Protein AF-A0A969GL95-F1 (afdb_monomer)

Radius of gyration: 18.03 Å; Cα contacts (8 Å, |Δi|>4): 17; chains: 1; bounding box: 43×14×55 Å

Solvent-accessible surface area (backbone atoms only — not comparable to full-atom values): 4370 Å² total; per-residue (Å²): 130,69,86,79,76,40,73,69,43,50,55,50,54,53,49,54,52,50,52,53,50,50,52,51,47,48,66,42,44,73,78,59,78,46,60,68,77,71,64,47,52,61,59,52,54,48,51,51,53,50,48,54,53,50,51,49,51,68,68,71,67,60,67,90,74,70,69,78,76,83,130

Structure (mmCIF, N/CA/C/O backbone):
data_AF-A0A969GL95-F1
#
_entry.id   AF-A0A969GL95-F1
#
loop_
_atom_site.group_PDB
_atom_site.id
_atom_site.type_symbol
_atom_site.label_atom_id
_atom_site.label_alt_id
_atom_site.label_comp_id
_atom_site.label_asym_id
_atom_site.label_entity_id
_atom_site.label_seq_id
_atom_site.pdbx_PDB_ins_code
_atom_site.Cartn_x
_atom_site.Cartn_y
_atom_site.Cartn_z
_atom_site.occupancy
_atom_site.B_iso_or_equiv
_atom_site.auth_seq_id
_atom_site.auth_comp_id
_atom_site.auth_asym_id
_atom_site.auth_atom_id
_atom_site.pdbx_PDB_model_num
ATOM 1 N N . MET A 1 1 ? 5.902 -10.117 14.461 1.00 55.09 1 MET A N 1
ATOM 2 C CA . MET A 1 1 ? 4.502 -10.135 13.974 1.00 55.09 1 MET A CA 1
ATOM 3 C C . MET A 1 1 ? 3.569 -9.869 15.146 1.00 55.09 1 MET A C 1
ATOM 5 O O . MET A 1 1 ? 3.767 -10.456 16.204 1.00 55.09 1 MET A O 1
ATOM 9 N N . ASN A 1 2 ? 2.627 -8.931 15.010 1.00 54.50 2 ASN A N 1
ATOM 10 C CA . ASN A 1 2 ? 1.894 -8.398 16.161 1.00 54.50 2 ASN A CA 1
ATOM 11 C C . ASN A 1 2 ? 0.808 -9.365 16.679 1.00 54.50 2 ASN A C 1
ATOM 13 O O . ASN A 1 2 ? -0.296 -9.428 16.147 1.00 54.50 2 ASN A O 1
ATOM 17 N N . TRP A 1 3 ? 1.127 -10.103 17.742 1.00 56.66 3 TRP A N 1
ATOM 18 C CA . TRP A 1 3 ? 0.321 -11.206 18.282 1.00 56.66 3 TRP A CA 1
ATOM 19 C C . TRP A 1 3 ? -1.021 -10.774 18.912 1.00 56.66 3 TRP A C 1
ATOM 21 O O . TRP A 1 3 ? -1.980 -11.536 18.904 1.00 56.66 3 TRP A O 1
ATOM 31 N N . ARG A 1 4 ? -1.147 -9.528 19.399 1.00 61.06 4 ARG A N 1
ATOM 32 C CA . ARG A 1 4 ? -2.361 -9.045 20.101 1.00 61.06 4 ARG A CA 1
ATOM 33 C C . ARG A 1 4 ? -3.463 -8.470 19.198 1.00 61.06 4 ARG A C 1
ATOM 35 O O . ARG A 1 4 ? -4.360 -7.814 19.712 1.00 61.06 4 ARG A O 1
ATOM 42 N N . ASN A 1 5 ? -3.392 -8.646 17.874 1.00 66.56 5 ASN A N 1
ATOM 43 C CA . ASN A 1 5 ? -4.363 -8.115 16.897 1.00 66.56 5 ASN A CA 1
ATOM 44 C C . ASN A 1 5 ? -4.798 -6.646 17.145 1.00 66.56 5 ASN A C 1
ATOM 46 O O . ASN A 1 5 ? -5.918 -6.245 16.829 1.00 66.56 5 ASN A O 1
ATOM 50 N N . SER A 1 6 ? -3.913 -5.833 17.730 1.00 75.38 6 SER A N 1
ATOM 51 C CA . SER A 1 6 ? -4.201 -4.437 18.058 1.00 75.38 6 SER A CA 1
ATOM 52 C C . SER A 1 6 ? -4.329 -3.603 16.783 1.00 75.38 6 SER A C 1
ATOM 54 O O . SER A 1 6 ? -3.607 -3.846 15.812 1.00 75.38 6 SER A O 1
ATOM 56 N N . ARG A 1 7 ? -5.204 -2.587 16.804 1.00 74.88 7 ARG A N 1
ATOM 57 C CA . ARG A 1 7 ? -5.382 -1.628 15.699 1.00 74.88 7 ARG A CA 1
ATOM 58 C C . ARG A 1 7 ? -4.054 -0.985 15.288 1.00 74.88 7 ARG A C 1
ATOM 60 O O . ARG A 1 7 ? -3.760 -0.934 14.104 1.00 74.88 7 ARG A O 1
ATOM 67 N N . ALA A 1 8 ? -3.216 -0.581 16.245 1.00 78.06 8 ALA A N 1
ATOM 68 C CA . ALA A 1 8 ? -1.891 -0.024 15.947 1.00 78.06 8 ALA A CA 1
ATOM 69 C C . ALA A 1 8 ? -0.972 -1.053 15.263 1.00 78.06 8 ALA A C 1
ATOM 71 O O . ALA A 1 8 ? -0.286 -0.752 14.293 1.00 78.06 8 ALA A O 1
ATOM 72 N N . GLY A 1 9 ? -1.026 -2.304 15.718 1.00 80.56 9 GLY A N 1
ATOM 73 C CA . GLY A 1 9 ? -0.286 -3.413 15.122 1.00 80.56 9 GLY A CA 1
ATOM 74 C C . GLY A 1 9 ? -0.657 -3.735 13.689 1.00 80.56 9 GLY A C 1
ATOM 75 O O . GLY A 1 9 ? 0.200 -4.128 12.907 1.00 80.56 9 GLY A O 1
ATOM 76 N N . TYR A 1 10 ? -1.939 -3.588 13.370 1.00 82.81 10 TYR A N 1
ATOM 77 C CA . TYR A 1 10 ? -2.440 -3.764 12.019 1.00 82.81 10 TYR A CA 1
ATOM 78 C C . TYR A 1 10 ? -1.810 -2.753 11.069 1.00 82.81 10 TYR A C 1
ATOM 80 O O . TYR A 1 10 ? -1.209 -3.156 10.081 1.00 82.81 10 TYR A O 1
ATOM 88 N N . TRP A 1 11 ? -1.879 -1.465 11.414 1.00 82.06 11 TRP A N 1
ATOM 89 C CA . TRP A 1 11 ? -1.315 -0.395 10.595 1.00 82.06 11 TRP A CA 1
ATOM 90 C C . TRP A 1 11 ? 0.206 -0.496 10.465 1.00 82.06 11 TRP A C 1
ATOM 92 O O . TRP A 1 11 ? 0.727 -0.290 9.375 1.00 82.06 11 TRP A O 1
ATOM 102 N N . ILE A 1 12 ? 0.913 -0.887 11.533 1.00 85.50 12 ILE A N 1
ATOM 103 C CA . ILE A 1 12 ? 2.365 -1.121 11.477 1.00 85.50 12 ILE A CA 1
ATOM 104 C C . ILE A 1 12 ? 2.694 -2.298 10.554 1.00 85.50 12 ILE A C 1
ATOM 106 O O . ILE A 1 12 ? 3.538 -2.154 9.677 1.00 85.50 12 ILE A O 1
ATOM 110 N N . ASN A 1 13 ? 2.024 -3.447 10.707 1.00 85.19 13 ASN A N 1
ATOM 111 C CA . ASN A 1 13 ? 2.234 -4.586 9.806 1.00 85.19 13 ASN A CA 1
ATOM 112 C C . ASN A 1 13 ? 1.937 -4.199 8.351 1.00 85.19 13 ASN A C 1
ATOM 114 O O . ASN A 1 13 ? 2.703 -4.552 7.460 1.00 85.19 13 ASN A O 1
ATOM 118 N N . LEU A 1 14 ? 0.847 -3.463 8.119 1.00 84.44 14 LEU A N 1
ATOM 119 C CA . LEU A 1 14 ? 0.455 -3.009 6.789 1.00 84.44 14 LEU A CA 1
ATOM 120 C C . LEU A 1 14 ? 1.523 -2.091 6.178 1.00 84.44 14 LEU A C 1
ATOM 122 O O . LEU A 1 14 ? 1.930 -2.298 5.039 1.00 84.44 14 LEU A O 1
ATOM 126 N N . GLY A 1 15 ? 2.016 -1.121 6.952 1.00 88.12 15 GLY A N 1
ATOM 127 C CA . GLY A 1 15 ? 3.049 -0.184 6.517 1.00 88.12 15 GLY A CA 1
ATOM 128 C C . GLY A 1 15 ? 4.395 -0.855 6.241 1.00 88.12 15 GLY A C 1
ATOM 129 O O . GLY A 1 15 ? 5.018 -0.562 5.228 1.00 88.12 15 GLY A O 1
ATOM 130 N N . VAL A 1 16 ? 4.829 -1.789 7.094 1.00 88.56 16 VAL A N 1
ATOM 131 C CA . VAL A 1 16 ? 6.094 -2.523 6.901 1.00 88.56 16 VAL A CA 1
ATOM 132 C C . VAL A 1 16 ? 6.049 -3.374 5.634 1.00 88.56 16 VAL A C 1
ATOM 134 O O . VAL A 1 16 ? 7.002 -3.361 4.859 1.00 88.56 16 VAL A O 1
ATOM 137 N N . VAL A 1 17 ? 4.940 -4.081 5.400 1.00 86.75 17 VAL A N 1
ATOM 138 C CA . VAL A 1 17 ? 4.772 -4.880 4.179 1.00 86.75 17 VAL A CA 1
ATOM 139 C C . VAL A 1 17 ? 4.743 -3.974 2.947 1.00 86.75 17 VAL A C 1
ATOM 141 O O . VAL A 1 17 ? 5.475 -4.244 2.002 1.00 86.75 17 VAL A O 1
ATOM 144 N N . ALA A 1 18 ? 3.996 -2.864 2.982 1.00 86.81 18 ALA A N 1
ATOM 145 C CA . ALA A 1 18 ? 3.962 -1.904 1.877 1.00 86.81 18 ALA A CA 1
ATOM 146 C C . ALA A 1 18 ? 5.344 -1.308 1.564 1.00 86.81 18 ALA A C 1
ATOM 148 O O . ALA A 1 18 ? 5.709 -1.181 0.39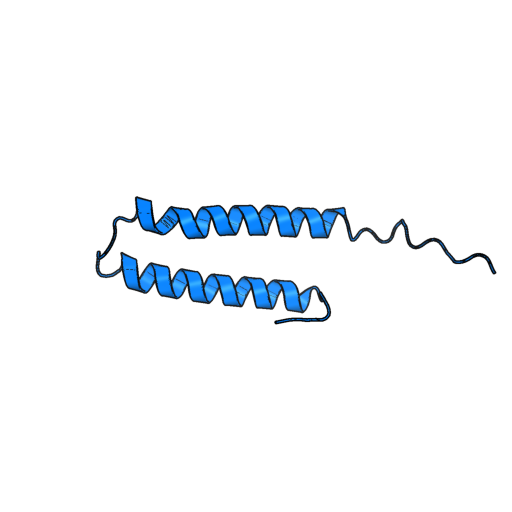9 1.00 86.81 18 ALA A O 1
ATOM 149 N N . ALA A 1 19 ? 6.126 -0.960 2.590 1.00 90.12 19 ALA A N 1
ATOM 150 C CA . ALA A 1 19 ? 7.467 -0.410 2.415 1.00 90.12 19 ALA A CA 1
ATOM 151 C C . ALA A 1 19 ? 8.433 -1.427 1.785 1.00 90.12 19 ALA A C 1
ATOM 153 O O . ALA A 1 19 ? 9.212 -1.064 0.904 1.00 90.12 19 ALA A O 1
ATOM 154 N N . ALA A 1 20 ? 8.368 -2.693 2.209 1.00 87.50 20 ALA A N 1
ATOM 155 C CA . ALA A 1 20 ? 9.165 -3.764 1.617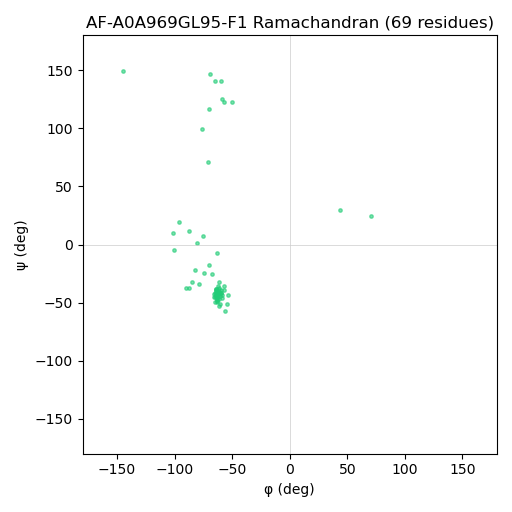 1.00 87.50 20 ALA A CA 1
ATOM 156 C C . ALA A 1 20 ? 8.790 -4.000 0.144 1.00 87.50 20 ALA A C 1
ATOM 158 O O . ALA A 1 20 ? 9.676 -4.101 -0.705 1.00 87.50 20 ALA A O 1
ATOM 159 N N . ASP A 1 21 ? 7.490 -4.027 -0.158 1.00 85.19 21 ASP A N 1
ATOM 160 C CA . ASP A 1 21 ? 6.976 -4.261 -1.509 1.00 85.19 21 ASP A CA 1
ATOM 161 C C . ASP A 1 21 ? 7.357 -3.116 -2.463 1.00 85.19 21 ASP A C 1
ATOM 163 O O . ASP A 1 21 ? 7.913 -3.358 -3.532 1.00 85.19 21 ASP A O 1
ATOM 167 N N . LEU A 1 22 ? 7.193 -1.857 -2.034 1.00 88.50 22 LEU A N 1
ATOM 168 C CA . LEU A 1 22 ? 7.641 -0.672 -2.780 1.00 88.50 22 LEU A CA 1
ATOM 169 C C . LEU A 1 22 ? 9.157 -0.655 -3.001 1.00 88.50 22 LEU A C 1
ATOM 171 O O . LEU A 1 22 ? 9.608 -0.311 -4.092 1.00 88.50 22 LEU A O 1
ATOM 175 N N . GLY A 1 23 ? 9.948 -1.027 -1.991 1.00 88.00 23 GLY A N 1
ATOM 176 C CA . GLY A 1 23 ? 11.405 -1.108 -2.116 1.00 88.00 23 GLY A CA 1
ATOM 177 C C . GLY A 1 23 ? 11.839 -2.127 -3.172 1.00 88.00 23 GLY A C 1
ATOM 178 O O . GLY A 1 23 ? 12.711 -1.832 -3.993 1.00 88.00 23 GLY A O 1
ATOM 179 N N . LEU A 1 24 ? 11.190 -3.293 -3.204 1.00 84.00 24 LEU A N 1
ATOM 180 C CA . LEU A 1 24 ? 11.401 -4.310 -4.235 1.00 84.00 24 LEU A CA 1
ATOM 181 C C . LEU A 1 24 ? 10.992 -3.791 -5.622 1.00 84.00 24 LEU A C 1
ATOM 183 O O . LEU A 1 24 ? 11.778 -3.875 -6.565 1.00 84.00 24 LEU A O 1
ATOM 187 N N . LEU A 1 25 ? 9.792 -3.213 -5.729 1.00 86.81 25 LEU A N 1
ATOM 188 C CA . LEU A 1 25 ? 9.241 -2.645 -6.961 1.00 86.81 25 LE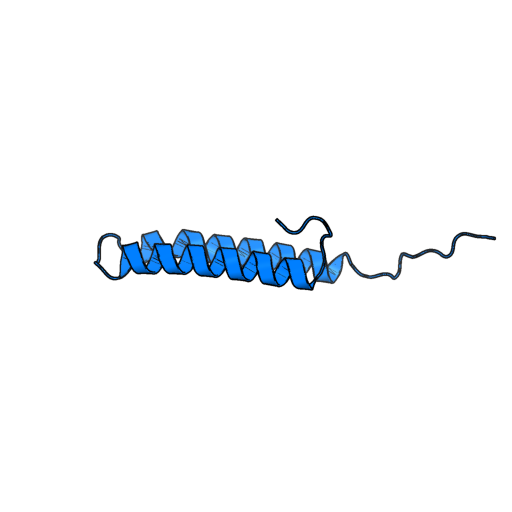U A CA 1
ATOM 189 C C . LEU A 1 25 ? 10.181 -1.608 -7.575 1.00 86.81 25 LEU A C 1
ATOM 191 O O . LEU A 1 25 ? 10.519 -1.699 -8.751 1.00 86.81 25 LEU A O 1
ATOM 195 N N . LEU A 1 26 ? 10.632 -0.642 -6.772 1.00 89.25 26 LEU A N 1
ATOM 196 C CA . LEU A 1 26 ? 11.558 0.398 -7.212 1.00 89.25 26 LEU A CA 1
ATOM 197 C C . LEU A 1 26 ? 12.888 -0.213 -7.652 1.00 89.25 26 LEU A C 1
ATOM 199 O O . LEU A 1 26 ? 13.406 0.150 -8.702 1.00 89.25 26 LEU A O 1
ATOM 203 N N . THR A 1 27 ? 13.413 -1.184 -6.906 1.00 86.56 27 THR A N 1
ATOM 204 C CA . THR A 1 27 ? 14.673 -1.853 -7.262 1.00 86.56 27 THR A CA 1
ATOM 205 C C . THR A 1 27 ? 14.583 -2.583 -8.604 1.00 86.56 27 THR A C 1
ATOM 207 O O . THR A 1 27 ? 15.573 -2.640 -9.326 1.00 86.56 27 THR A O 1
ATOM 210 N N . LEU A 1 28 ? 13.411 -3.113 -8.960 1.00 84.62 28 LEU A N 1
ATOM 211 C CA . LEU A 1 28 ? 13.215 -3.877 -10.192 1.00 84.62 28 LEU A CA 1
ATOM 212 C C . LEU A 1 28 ? 12.809 -2.998 -11.391 1.00 84.62 28 LEU A C 1
ATOM 214 O O . LEU A 1 28 ? 13.269 -3.225 -12.511 1.00 84.62 28 LEU A O 1
ATOM 218 N N . LEU A 1 29 ? 11.977 -1.973 -11.172 1.00 83.50 29 LEU A N 1
ATOM 219 C CA . LEU A 1 29 ? 11.446 -1.117 -12.242 1.00 83.50 29 LEU A CA 1
ATOM 220 C C . LEU A 1 29 ? 12.343 0.068 -12.586 1.00 83.50 29 LEU A C 1
ATOM 222 O O . LEU A 1 29 ? 12.445 0.411 -13.762 1.00 83.50 29 LEU A O 1
ATOM 226 N N . LEU A 1 30 ? 12.994 0.701 -11.605 1.00 83.31 30 LEU A N 1
ATOM 227 C CA . LEU A 1 30 ? 13.837 1.877 -11.857 1.00 83.31 30 LEU A CA 1
ATOM 228 C C . LEU A 1 30 ? 15.021 1.583 -12.804 1.00 83.31 30 LEU A C 1
ATOM 230 O O . LEU A 1 30 ? 15.283 2.409 -13.676 1.00 83.31 30 LEU A O 1
ATOM 234 N N . PRO A 1 31 ? 15.702 0.420 -12.714 1.00 85.88 31 PRO A N 1
ATOM 235 C CA . PRO A 1 31 ? 16.713 0.030 -13.692 1.00 85.88 31 PRO A CA 1
ATOM 236 C C . PRO A 1 31 ? 16.132 -0.567 -14.986 1.00 85.88 31 PRO A C 1
ATOM 238 O O . PRO A 1 31 ? 16.898 -0.950 -15.865 1.00 85.88 31 PRO A O 1
ATOM 241 N N . GLY A 1 32 ? 14.803 -0.663 -15.124 1.00 84.56 32 GLY A N 1
ATOM 242 C CA . GLY A 1 32 ? 14.152 -1.205 -16.319 1.00 84.56 32 GLY A CA 1
ATOM 243 C C . GLY A 1 32 ? 14.314 -2.717 -16.491 1.00 84.56 32 GLY A C 1
ATOM 244 O O . GLY A 1 32 ? 14.224 -3.212 -17.611 1.00 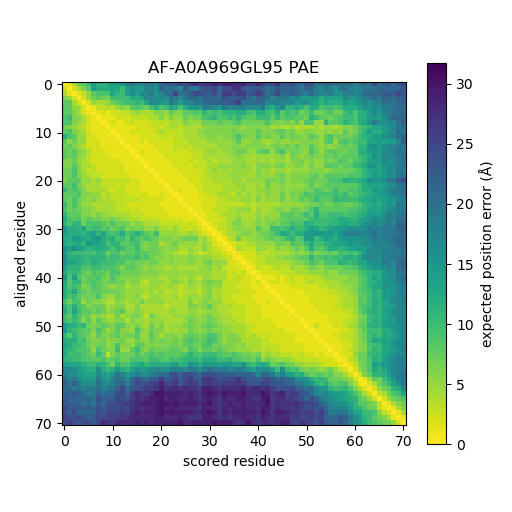84.56 32 GLY A O 1
ATOM 245 N N . MET A 1 33 ? 14.553 -3.461 -15.404 1.00 82.88 33 MET A N 1
ATOM 246 C CA . MET A 1 33 ? 14.732 -4.920 -15.457 1.00 82.88 33 MET A CA 1
ATOM 247 C C . MET A 1 33 ? 13.428 -5.666 -15.777 1.00 82.88 33 MET A C 1
ATOM 249 O O . MET A 1 33 ? 13.469 -6.831 -16.165 1.00 82.88 33 MET A O 1
ATOM 253 N N . MET A 1 34 ? 12.276 -5.011 -15.611 1.00 82.88 34 MET A N 1
ATOM 254 C CA . MET A 1 34 ? 10.954 -5.586 -15.844 1.00 82.88 34 MET A CA 1
ATOM 255 C C . MET A 1 34 ? 9.989 -4.536 -16.402 1.00 82.88 34 MET A C 1
ATOM 257 O O . MET A 1 34 ? 10.097 -3.347 -16.092 1.00 82.88 34 MET A O 1
ATOM 261 N N . ALA A 1 35 ? 9.028 -4.976 -17.216 1.00 84.25 35 ALA A N 1
ATOM 262 C CA . ALA A 1 35 ? 7.955 -4.116 -17.694 1.00 84.25 35 ALA A CA 1
ATOM 263 C C . ALA A 1 35 ? 7.069 -3.654 -16.524 1.00 84.25 35 ALA A C 1
ATOM 265 O O . ALA A 1 35 ? 6.736 -4.429 -15.625 1.00 84.25 35 ALA A O 1
ATOM 266 N N . TRP A 1 36 ? 6.636 -2.392 -16.564 1.00 80.12 36 TRP A N 1
ATOM 267 C CA . TRP A 1 36 ? 5.777 -1.799 -15.532 1.00 80.12 36 TRP A CA 1
ATOM 268 C C . TRP A 1 36 ? 4.469 -2.575 -15.343 1.00 80.12 36 TRP A C 1
ATOM 270 O O . TRP A 1 36 ? 4.001 -2.719 -14.215 1.00 80.12 36 TRP A O 1
ATOM 280 N N . SER A 1 37 ? 3.911 -3.112 -16.435 1.00 83.94 37 SER A N 1
ATOM 281 C CA . SER A 1 37 ? 2.701 -3.939 -16.416 1.00 83.94 37 SER A CA 1
ATOM 282 C C . SER A 1 37 ? 2.840 -5.153 -15.509 1.00 83.94 37 S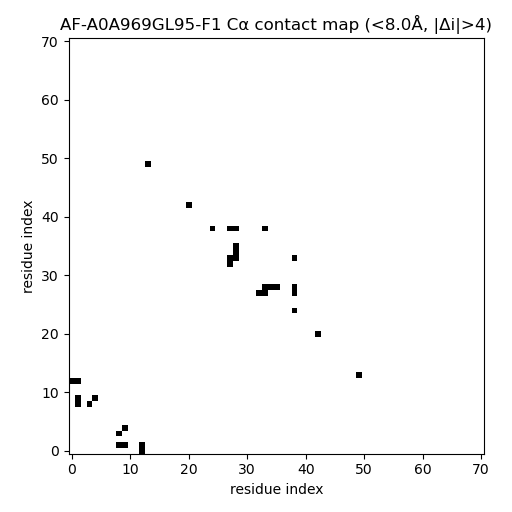ER A C 1
ATOM 284 O O . SER A 1 37 ? 1.899 -5.484 -14.796 1.00 83.94 37 SER A O 1
ATOM 286 N N . ASP A 1 38 ? 4.009 -5.789 -15.507 1.00 81.75 38 ASP A N 1
ATOM 287 C CA . ASP A 1 38 ? 4.211 -7.052 -14.807 1.00 81.75 38 ASP A CA 1
ATOM 288 C C . ASP A 1 38 ? 4.541 -6.808 -13.329 1.00 81.75 38 ASP A C 1
ATOM 290 O O . ASP A 1 38 ? 4.118 -7.571 -12.462 1.00 81.75 38 ASP A O 1
ATOM 294 N N . GLY A 1 39 ? 5.222 -5.698 -13.023 1.00 80.69 39 GLY A N 1
ATOM 295 C CA . GLY A 1 39 ? 5.557 -5.317 -11.648 1.00 80.69 39 GLY A CA 1
ATOM 296 C C . GLY A 1 39 ? 4.386 -4.766 -10.828 1.00 80.69 39 GLY A C 1
ATOM 297 O O . GLY A 1 39 ? 4.407 -4.855 -9.603 1.00 80.69 39 GLY A O 1
ATOM 298 N N . LEU A 1 40 ? 3.351 -4.213 -11.469 1.00 84.25 40 LEU A N 1
ATOM 299 C CA . LEU A 1 40 ? 2.225 -3.568 -10.774 1.00 84.25 40 LEU A CA 1
ATOM 300 C C . LEU A 1 40 ? 1.150 -4.546 -10.274 1.00 84.25 40 LEU A C 1
ATOM 302 O O . LEU A 1 40 ? 0.412 -4.210 -9.345 1.00 84.25 40 LEU A O 1
ATOM 306 N N . TRP A 1 41 ? 1.056 -5.752 -10.844 1.00 84.88 41 TRP A N 1
ATOM 307 C CA . TRP A 1 41 ? 0.012 -6.720 -10.480 1.00 84.88 41 TRP A CA 1
ATOM 308 C C . TRP A 1 41 ? 0.093 -7.188 -9.025 1.00 84.88 41 TRP A C 1
ATOM 310 O O . TRP A 1 41 ? -0.938 -7.265 -8.358 1.00 84.88 41 TRP A O 1
ATOM 320 N N . GLY A 1 42 ? 1.297 -7.462 -8.515 1.00 83.25 42 GLY A N 1
ATOM 321 C CA . GLY A 1 42 ? 1.512 -7.860 -7.117 1.00 83.25 42 GLY A CA 1
ATOM 322 C C . GLY A 1 42 ? 0.963 -6.834 -6.112 1.00 83.25 42 GLY A C 1
ATOM 323 O O . GLY A 1 42 ? 0.068 -7.174 -5.333 1.00 83.25 42 GLY A O 1
ATOM 324 N N . PRO A 1 43 ? 1.406 -5.567 -6.172 1.00 83.81 43 PRO A N 1
ATOM 325 C CA . PRO A 1 43 ? 0.922 -4.506 -5.290 1.00 83.81 43 PRO A CA 1
ATOM 326 C C . PRO A 1 43 ? -0.575 -4.227 -5.437 1.00 83.81 43 PRO A C 1
ATOM 328 O O . PRO A 1 43 ? -1.251 -3.978 -4.440 1.00 83.81 43 PRO A O 1
ATOM 331 N N . LEU A 1 44 ? -1.122 -4.287 -6.657 1.00 87.44 44 LEU A N 1
ATOM 332 C CA . LEU A 1 44 ? -2.559 -4.098 -6.890 1.00 87.44 44 LEU A CA 1
ATOM 333 C C . LEU A 1 44 ? -3.395 -5.186 -6.207 1.00 87.44 44 LEU A C 1
ATOM 335 O O . LEU A 1 44 ? -4.359 -4.879 -5.501 1.00 87.44 44 LEU A O 1
ATOM 339 N N . LEU A 1 45 ? -3.013 -6.454 -6.380 1.00 87.75 45 LEU A N 1
ATOM 340 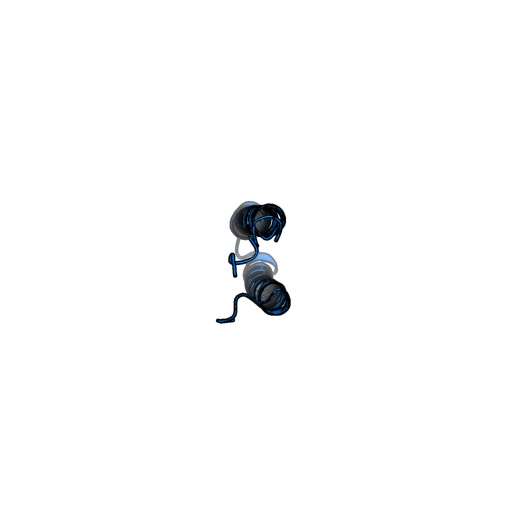C CA . LEU A 1 45 ? -3.680 -7.583 -5.729 1.00 87.75 45 LEU A CA 1
ATOM 341 C C . LEU A 1 45 ? -3.523 -7.519 -4.207 1.00 87.75 45 LEU A C 1
ATOM 343 O O . LEU A 1 45 ? -4.477 -7.789 -3.472 1.00 87.75 45 LEU A O 1
ATOM 347 N N . TRP A 1 46 ? -2.350 -7.108 -3.727 1.00 86.44 46 TRP A N 1
ATOM 348 C CA . TRP A 1 46 ? -2.103 -6.905 -2.305 1.00 86.44 46 TRP A CA 1
ATOM 349 C C . TRP A 1 46 ? -2.986 -5.797 -1.716 1.00 86.44 46 TRP A C 1
ATOM 351 O O . TRP A 1 46 ? -3.625 -6.017 -0.686 1.00 86.44 46 TRP A O 1
ATOM 361 N N . LEU A 1 47 ? -3.098 -4.642 -2.382 1.00 87.12 47 LEU A N 1
ATOM 362 C CA . LEU A 1 47 ? -3.978 -3.542 -1.967 1.00 87.12 47 LEU A CA 1
ATOM 363 C C . LEU A 1 47 ? -5.446 -3.977 -1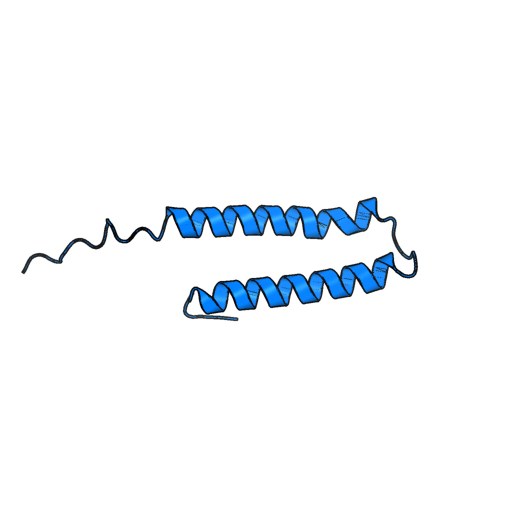.923 1.00 87.12 47 LEU A C 1
ATOM 365 O O . LEU A 1 47 ? -6.167 -3.618 -0.989 1.00 87.12 47 LEU A O 1
ATOM 369 N N . LEU A 1 48 ? -5.886 -4.787 -2.888 1.00 90.38 48 LEU A N 1
ATOM 370 C CA . LEU A 1 48 ? -7.239 -5.337 -2.912 1.00 90.38 48 LEU A CA 1
ATOM 371 C C . LEU A 1 48 ? -7.493 -6.252 -1.701 1.00 90.38 48 LEU A C 1
ATOM 373 O O . LEU A 1 48 ? -8.484 -6.084 -0.984 1.00 90.38 48 LEU A O 1
ATOM 377 N N . ALA A 1 49 ? -6.573 -7.180 -1.423 1.00 87.12 49 ALA A N 1
ATOM 378 C CA . ALA A 1 49 ? -6.652 -8.071 -0.265 1.00 87.12 49 ALA A CA 1
ATOM 379 C C . ALA A 1 49 ? -6.607 -7.299 1.069 1.00 87.12 49 ALA A C 1
ATOM 381 O O . ALA A 1 49 ? -7.375 -7.588 1.996 1.00 87.12 49 ALA A O 1
ATOM 382 N N . ALA A 1 50 ? -5.751 -6.279 1.159 1.00 87.50 50 ALA A N 1
ATOM 383 C CA . ALA A 1 50 ? -5.681 -5.368 2.296 1.00 87.50 50 ALA A CA 1
ATOM 384 C C . ALA A 1 50 ? -6.998 -4.600 2.492 1.00 87.50 50 ALA A C 1
ATOM 386 O O . ALA A 1 50 ? -7.473 -4.478 3.626 1.00 87.50 50 ALA A O 1
ATOM 387 N N . GLY A 1 51 ? -7.624 -4.146 1.403 1.00 88.50 51 GLY A N 1
ATOM 388 C CA . GLY A 1 51 ? -8.928 -3.486 1.406 1.00 88.50 51 GLY A CA 1
ATOM 389 C C . GLY A 1 51 ? -10.031 -4.389 1.953 1.00 88.50 51 GLY A C 1
ATOM 390 O O . GLY A 1 51 ? -10.718 -4.006 2.903 1.00 88.50 51 GLY A O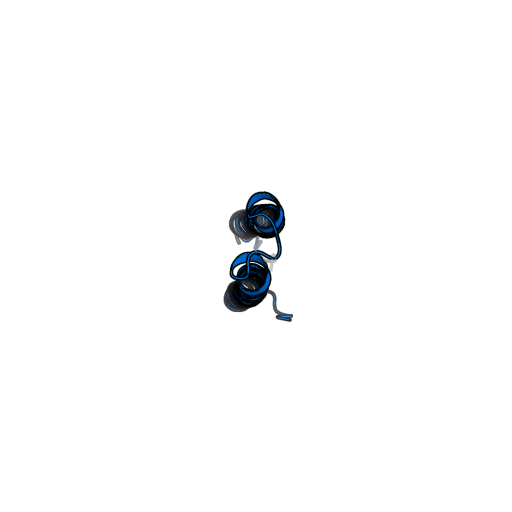 1
ATOM 391 N N . PHE A 1 52 ? -10.149 -5.620 1.444 1.00 89.56 52 PHE A N 1
ATOM 392 C CA . PHE A 1 52 ? -11.113 -6.597 1.968 1.00 89.56 52 PHE A CA 1
ATOM 393 C C . PHE A 1 52 ? -10.878 -6.913 3.447 1.00 89.56 52 PHE A C 1
ATOM 395 O O . PHE A 1 52 ? -11.826 -6.952 4.232 1.00 89.56 52 PHE A O 1
ATOM 402 N N . THR A 1 53 ? -9.617 -7.064 3.853 1.00 83.75 53 THR A N 1
ATOM 403 C CA . THR A 1 53 ? -9.250 -7.307 5.255 1.00 83.75 53 THR A CA 1
ATOM 404 C C . THR A 1 53 ? -9.627 -6.122 6.149 1.00 83.75 53 THR A C 1
ATOM 406 O O . THR A 1 53 ? -10.171 -6.313 7.238 1.00 83.75 53 THR A O 1
ATOM 409 N N . THR A 1 54 ? -9.384 -4.891 5.691 1.00 83.88 54 THR A N 1
ATOM 410 C CA . THR A 1 54 ? -9.768 -3.667 6.413 1.00 83.88 54 THR A CA 1
ATOM 411 C C . THR A 1 54 ? -11.283 -3.585 6.553 1.00 83.88 54 THR A C 1
ATOM 413 O O . THR A 1 54 ? -11.789 -3.356 7.652 1.00 83.88 54 THR A O 1
ATOM 416 N N . LEU A 1 55 ? -12.014 -3.826 5.461 1.00 84.06 55 LEU A N 1
ATOM 417 C CA . LEU A 1 55 ? -13.473 -3.773 5.434 1.00 84.06 55 LEU A CA 1
ATOM 418 C C . LEU A 1 55 ? -14.087 -4.817 6.370 1.00 84.06 55 LEU A C 1
ATOM 420 O O . LEU A 1 55 ? -14.969 -4.483 7.161 1.00 84.06 55 LEU A O 1
ATOM 424 N N . ALA A 1 56 ? -13.576 -6.050 6.349 1.00 81.94 56 ALA A N 1
ATOM 425 C CA . ALA A 1 56 ? -13.986 -7.096 7.277 1.00 81.94 56 ALA A CA 1
ATOM 426 C C . ALA A 1 56 ? -13.742 -6.670 8.733 1.00 81.94 56 ALA A C 1
ATOM 428 O O . ALA A 1 56 ? -14.644 -6.758 9.562 1.00 81.94 56 ALA A O 1
ATOM 429 N N . ARG A 1 57 ? -12.569 -6.113 9.061 1.00 76.94 57 ARG A N 1
ATOM 430 C CA . ARG A 1 57 ? -12.314 -5.614 10.423 1.00 76.94 57 ARG A CA 1
ATOM 431 C C . ARG A 1 57 ? -13.291 -4.512 10.825 1.00 76.94 57 ARG A C 1
ATOM 433 O O . ARG A 1 57 ? -13.809 -4.555 11.934 1.00 76.94 57 ARG A O 1
ATOM 440 N N . VAL A 1 58 ? -13.578 -3.545 9.959 1.00 77.88 58 VAL A N 1
ATOM 441 C CA . VAL A 1 58 ? -14.524 -2.465 10.290 1.00 77.88 58 VAL A CA 1
ATOM 442 C C . VAL A 1 58 ? -15.939 -3.008 10.508 1.00 77.88 58 VAL A C 1
ATOM 444 O O . VAL A 1 58 ? -16.616 -2.563 11.428 1.00 77.88 58 VAL A O 1
ATOM 447 N N . ARG A 1 59 ? -16.373 -3.992 9.712 1.00 74.69 59 ARG A N 1
ATOM 448 C CA . ARG A 1 59 ? -17.725 -4.567 9.792 1.00 74.69 59 ARG A CA 1
ATOM 449 C C . ARG A 1 59 ? -17.920 -5.577 10.926 1.00 74.69 59 ARG A C 1
ATOM 451 O O . ARG A 1 59 ? -19.009 -5.634 11.477 1.00 74.69 59 ARG A O 1
ATOM 458 N N . PHE A 1 60 ? -16.899 -6.360 11.274 1.00 65.44 60 PHE A N 1
ATOM 459 C CA . PHE A 1 60 ? -17.017 -7.461 12.244 1.00 65.44 60 PHE A CA 1
ATOM 460 C C . PHE A 1 60 ? -16.498 -7.129 13.654 1.00 65.44 60 PHE A C 1
ATOM 462 O O . PHE A 1 60 ? -16.641 -7.950 14.554 1.00 65.44 60 PHE A O 1
ATOM 469 N N . THR A 1 61 ? -15.909 -5.947 13.883 1.00 62.19 61 THR A N 1
ATOM 470 C CA . TH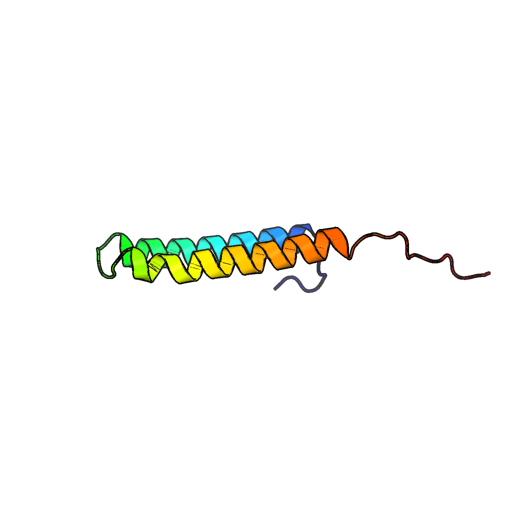R A 1 61 ? -15.472 -5.514 15.233 1.00 62.19 61 THR A CA 1
ATOM 471 C C . THR A 1 61 ? -16.514 -4.629 15.939 1.00 62.19 61 THR A C 1
ATOM 473 O O . THR A 1 61 ? -16.165 -3.889 16.858 1.00 62.19 61 THR A O 1
ATOM 476 N N . ASP A 1 62 ? -17.775 -4.664 15.502 1.00 56.25 62 ASP A N 1
ATOM 477 C CA . ASP A 1 62 ? -18.879 -3.959 16.157 1.00 56.25 62 ASP A CA 1
ATOM 478 C C . ASP A 1 62 ? -19.189 -4.637 17.515 1.00 56.25 62 ASP A C 1
ATOM 480 O O . ASP A 1 62 ? -19.527 -5.824 17.548 1.00 56.25 62 ASP A O 1
ATOM 484 N N . PRO A 1 63 ? -19.022 -3.948 18.661 1.00 57.59 63 PRO A N 1
ATOM 485 C CA . PRO A 1 63 ? -19.170 -4.536 19.994 1.00 57.59 63 PRO A CA 1
ATOM 486 C C . PRO A 1 63 ? -20.633 -4.768 20.403 1.00 57.59 63 PRO A C 1
ATOM 488 O O . PRO A 1 63 ? -20.893 -5.144 21.543 1.00 57.59 63 PRO A O 1
ATOM 491 N N . THR A 1 64 ? -21.598 -4.578 19.504 1.00 55.25 64 THR A N 1
ATOM 492 C CA . THR A 1 64 ? -23.037 -4.750 19.772 1.00 55.25 64 THR A CA 1
ATOM 493 C C . THR A 1 64 ? -23.450 -6.186 20.139 1.00 55.25 64 THR A C 1
ATOM 495 O O . THR A 1 64 ? -24.564 -6.395 20.611 1.00 55.25 64 THR A O 1
ATOM 498 N N . HIS A 1 65 ? -22.542 -7.166 20.042 1.00 53.28 65 HIS A N 1
ATOM 499 C CA . HIS A 1 65 ? -22.722 -8.523 20.581 1.00 53.28 65 HIS A CA 1
ATOM 500 C C . HIS A 1 65 ? -21.990 -8.797 21.904 1.00 53.28 65 HIS A C 1
ATOM 502 O O . HIS A 1 65 ? -21.960 -9.946 22.351 1.00 53.28 65 HIS A O 1
ATOM 508 N N . ALA A 1 66 ? -21.435 -7.778 22.572 1.00 57.06 66 ALA A N 1
ATOM 509 C CA . ALA A 1 66 ? -21.011 -7.886 23.967 1.00 57.06 66 ALA A CA 1
ATOM 510 C C . ALA A 1 66 ? -22.255 -7.969 24.871 1.00 57.06 66 ALA A C 1
ATOM 512 O O . ALA A 1 66 ? -22.617 -7.028 25.572 1.00 57.06 66 ALA A O 1
ATOM 513 N N . GLN A 1 67 ? -22.941 -9.110 24.797 1.00 58.81 67 GLN A N 1
ATOM 514 C CA . GLN A 1 67 ? -23.986 -9.523 25.721 1.00 58.81 67 GLN A CA 1
ATOM 515 C C . GLN A 1 67 ? -23.453 -9.368 27.154 1.00 58.81 67 GLN A C 1
ATOM 517 O O . GLN A 1 67 ? -22.417 -9.964 27.477 1.00 58.81 67 GLN A O 1
ATOM 522 N N . PRO A 1 68 ? -24.119 -8.591 28.027 1.00 65.69 68 PRO A N 1
ATOM 523 C CA . PRO A 1 68 ? -23.843 -8.652 29.450 1.00 65.69 68 PRO A CA 1
ATOM 524 C C . PRO A 1 68 ? -24.099 -10.089 29.896 1.00 65.69 68 PRO A C 1
ATOM 526 O O . PRO A 1 68 ? -25.170 -10.642 29.643 1.00 65.69 68 PRO A O 1
ATOM 529 N N . ARG A 1 69 ? -23.107 -10.715 30.531 1.00 66.19 69 ARG A N 1
ATOM 530 C CA . ARG A 1 69 ? -23.307 -12.009 31.183 1.00 66.19 69 ARG A CA 1
ATOM 531 C C . ARG A 1 69 ? -24.441 -11.824 32.211 1.00 66.19 69 ARG A C 1
ATOM 533 O O . ARG A 1 69 ? -24.299 -10.924 33.042 1.00 66.19 69 ARG A O 1
ATOM 540 N N . PRO A 1 70 ? -25.548 -12.589 32.153 1.00 70.44 70 PRO A N 1
ATOM 541 C CA . PRO A 1 70 ? -26.550 -12.541 33.211 1.00 70.44 70 PRO A CA 1
ATOM 542 C C . PRO A 1 70 ? -25.897 -12.931 34.545 1.00 70.44 70 PRO A C 1
ATOM 544 O O . PRO A 1 70 ? -24.987 -13.765 34.562 1.00 70.44 70 PRO A O 1
ATOM 547 N N . ALA A 1 71 ? -26.319 -12.216 35.592 1.00 74.88 71 ALA A N 1
ATOM 548 C CA . ALA A 1 71 ? -25.748 -12.175 36.939 1.00 74.88 71 ALA A CA 1
ATOM 549 C C . ALA A 1 71 ? -25.664 -13.538 37.637 1.00 74.88 71 ALA A C 1
ATOM 551 O O . ALA A 1 71 ? -26.555 -14.383 37.396 1.00 74.88 71 ALA A O 1
#

Secondary structure (DSSP, 8-state):
--TT--HHHHHHHHHHHHHHHHHHHHHHHTTTSS-HHHHHHHHHHHHHHHHHHHHHHHHH--GGG-PPPP-

Mean predicted aligned error: 9.84 Å

pLDDT: mean 78.75, std 10.9, range [53.28, 90.38]

Sequence (71 aa):
MNWRNSRAGYWINLGVVAAADLGLLLTLLLPGMMAWSDGLWGPLLWLLAAGFTTLARVRFTDPTHAQPRPA

Foldseek 3Di:
DDPVPDPVVLVVVVVVVVVVLVVVLCVCPVVPVDDPVVSVPVVVVVVVVSVVVVVCCVVVVPCPPVPDDDD